Protein AF-A0A534MND1-F1 (afdb_monomer_lite)

Sequence (143 aa):
PFNDVEALAKAVDGDTAAVILEAVQGEGGVHVASPEYLPAAREACDRAGALLIIDEVQTGMGRTGRLFAVERWNVEPDLLTLAKSLAGGVPIGATLATEEVERAFKGSHTSTFGGNPLACAAGTAAIEYTIREKLPERAERLG

Radius of gyration: 16.14 Å; chains: 1; bounding box: 42×24×45 Å

Foldseek 3Di:
DQLPLVVLLVVQALVAAADEEECFDDVVPRRHHDLVRLVSNQVSCVVNVHFYEYECQPVACLQQLDNGSCVSSVDDGQKYKYFDLQLPPDGAIDIDGDPVVCVVCPPVDDDPPHPPPVSVVSNVVSSCCSVVVSSSNVNVVPD

Secondary structure (DSSP, 8-state):
-TT-HHHHHHH--TT--EEEEESEETTTTSEEPPTTHHHHHHHHHHHHTPEEEEE-TTTTTTTTSSSSGGGGGT---SEEEE-GGGGTTS---EEEE-HHHHHHHTTS---SSTT-HHHHHHHHHHHHHHHHTTHHHHHHHH-

Structure (mmCIF, N/CA/C/O backbone):
data_AF-A0A534MND1-F1
#
_entry.id   AF-A0A534MND1-F1
#
loop_
_atom_site.group_PDB
_atom_site.id
_atom_site.type_symbol
_atom_site.label_atom_id
_atom_site.label_alt_id
_atom_site.label_comp_id
_atom_site.label_asym_id
_atom_site.label_entity_id
_atom_site.label_seq_id
_atom_site.pdbx_PDB_ins_code
_atom_site.Cartn_x
_atom_site.Cartn_y
_atom_site.Cartn_z
_atom_site.occupancy
_atom_site.B_iso_or_equiv
_atom_site.auth_seq_id
_atom_site.auth_comp_id
_atom_site.auth_asym_id
_atom_site.auth_atom_id
_atom_site.pdbx_PDB_model_num
ATOM 1 N N . PRO A 1 1 ? 2.753 8.430 16.774 1.00 94.12 1 PRO A N 1
ATOM 2 C CA . PRO A 1 1 ? 3.974 8.696 15.973 1.00 94.12 1 PRO A CA 1
ATOM 3 C C . PRO A 1 1 ? 4.332 7.459 15.144 1.00 94.12 1 PRO A C 1
ATOM 5 O O . PRO A 1 1 ? 3.845 6.380 15.477 1.00 94.12 1 PRO A O 1
ATOM 8 N N . PHE A 1 2 ? 5.137 7.592 14.087 1.00 97.50 2 PHE A N 1
ATOM 9 C CA . PHE A 1 2 ? 5.627 6.417 13.357 1.00 97.50 2 PHE A CA 1
ATOM 10 C C . PHE A 1 2 ? 6.540 5.579 14.266 1.00 97.50 2 PHE A C 1
ATOM 12 O O . PHE A 1 2 ? 7.289 6.153 15.057 1.00 97.50 2 PHE A O 1
ATOM 19 N N . ASN A 1 3 ? 6.455 4.247 14.186 1.00 97.94 3 ASN A N 1
ATOM 20 C CA . ASN A 1 3 ? 7.150 3.299 15.074 1.00 97.94 3 ASN A CA 1
ATOM 21 C C . ASN A 1 3 ? 6.835 3.418 16.576 1.00 97.94 3 ASN A C 1
ATOM 23 O O . ASN A 1 3 ? 7.566 2.888 17.408 1.00 97.94 3 ASN A O 1
ATOM 27 N N . ASP A 1 4 ? 5.731 4.070 16.940 1.00 98.44 4 ASP A N 1
ATOM 28 C CA . ASP A 1 4 ? 5.247 4.125 18.320 1.00 98.44 4 ASP A CA 1
ATOM 29 C C . ASP A 1 4 ? 4.015 3.225 18.473 1.00 98.44 4 ASP A C 1
ATOM 31 O O . ASP A 1 4 ? 2.883 3.628 18.182 1.00 98.44 4 ASP A O 1
ATOM 35 N N . VAL A 1 5 ? 4.259 1.978 18.886 1.00 98.38 5 VAL A N 1
ATOM 36 C CA . VAL A 1 5 ? 3.227 0.94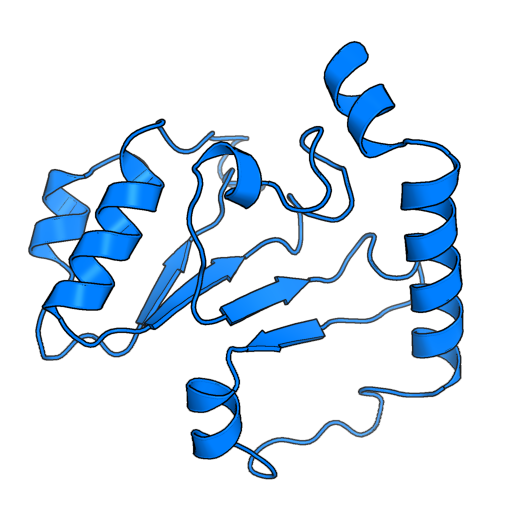3 19.066 1.00 98.38 5 VAL A CA 1
ATOM 37 C C . VAL A 1 5 ? 2.217 1.333 20.144 1.00 98.38 5 VAL A C 1
ATOM 39 O O . VAL A 1 5 ? 1.019 1.114 19.970 1.00 98.38 5 VAL A O 1
ATOM 42 N N . GLU A 1 6 ? 2.664 1.946 21.241 1.00 98.06 6 GLU A N 1
ATOM 43 C CA . GLU A 1 6 ? 1.758 2.347 22.317 1.00 98.06 6 GLU A CA 1
ATOM 44 C C . GLU A 1 6 ? 0.827 3.474 21.880 1.00 98.06 6 GLU A C 1
ATOM 46 O O . GLU A 1 6 ? -0.370 3.436 22.172 1.00 98.06 6 GLU A O 1
ATOM 51 N N . ALA A 1 7 ? 1.363 4.487 21.194 1.00 98.25 7 ALA A N 1
ATOM 52 C CA . ALA A 1 7 ? 0.548 5.578 20.681 1.00 98.25 7 ALA A CA 1
ATOM 53 C C . ALA A 1 7 ? -0.445 5.084 19.626 1.00 98.25 7 ALA A C 1
ATOM 55 O O . ALA A 1 7 ? -1.589 5.533 19.626 1.00 98.25 7 ALA A O 1
ATOM 56 N N . LEU A 1 8 ? -0.034 4.146 18.766 1.00 98.25 8 LEU A N 1
ATOM 57 C CA . LEU A 1 8 ? -0.922 3.514 17.793 1.00 98.25 8 LEU A CA 1
ATOM 58 C C . LEU A 1 8 ? -2.063 2.762 18.487 1.00 98.25 8 LEU A C 1
ATOM 60 O O . LEU A 1 8 ? -3.228 3.018 18.201 1.00 98.25 8 LEU A O 1
ATOM 64 N N . ALA A 1 9 ? -1.744 1.895 19.450 1.00 96.31 9 ALA A N 1
ATOM 65 C CA . ALA A 1 9 ? -2.744 1.103 20.163 1.00 96.31 9 ALA A CA 1
ATOM 66 C C . ALA A 1 9 ? -3.745 1.961 20.954 1.00 96.31 9 ALA A C 1
ATOM 68 O O . ALA A 1 9 ? -4.899 1.564 21.094 1.00 96.31 9 ALA A O 1
ATOM 69 N N . LYS A 1 10 ? -3.314 3.125 21.460 1.00 97.56 10 LYS A N 1
ATOM 70 C CA . LYS A 1 10 ? -4.176 4.097 22.158 1.00 97.56 10 LYS A CA 1
ATOM 71 C C . LYS A 1 10 ? -5.064 4.905 21.209 1.00 97.56 10 LYS A C 1
ATOM 73 O O . LYS A 1 10 ? -6.107 5.374 21.645 1.00 97.56 10 LYS A O 1
ATOM 78 N N . ALA A 1 11 ? -4.630 5.117 19.967 1.00 98.00 11 ALA A N 1
ATOM 79 C CA . ALA A 1 11 ? -5.338 5.947 18.995 1.00 98.00 11 ALA A CA 1
ATOM 80 C C . ALA A 1 11 ? -6.417 5.190 18.209 1.00 98.00 11 ALA A C 1
ATOM 82 O O . ALA A 1 11 ? -7.295 5.830 17.645 1.00 98.00 11 ALA A O 1
ATOM 83 N N . VAL A 1 12 ? -6.326 3.859 18.139 1.00 98.56 12 VAL A N 1
ATOM 84 C CA . VAL A 1 12 ? -7.249 3.013 17.373 1.00 98.56 12 VAL A CA 1
ATOM 85 C C . VAL A 1 12 ? -8.302 2.425 18.307 1.00 98.56 12 VAL A C 1
ATOM 87 O O . VAL A 1 12 ? -8.002 1.578 19.155 1.00 98.56 12 VAL A O 1
ATOM 90 N N . ASP A 1 13 ? -9.536 2.881 18.135 1.00 98.19 13 ASP A N 1
ATOM 91 C CA . ASP A 1 13 ? -10.698 2.544 18.954 1.00 98.19 13 ASP A CA 1
ATOM 92 C C . ASP A 1 13 ? -11.952 2.287 18.098 1.00 98.19 13 ASP A C 1
ATOM 94 O O . ASP A 1 13 ? -11.893 2.280 16.872 1.00 98.19 13 ASP A O 1
ATOM 98 N N . GLY A 1 14 ? -13.100 2.063 18.744 1.00 97.69 14 GLY A N 1
ATOM 99 C CA . GLY A 1 14 ? -14.353 1.729 18.057 1.00 97.69 14 GLY A CA 1
ATOM 100 C C . GLY A 1 14 ? -14.940 2.839 17.175 1.00 97.69 14 GLY A C 1
ATOM 101 O O . GLY A 1 14 ? -15.850 2.553 16.401 1.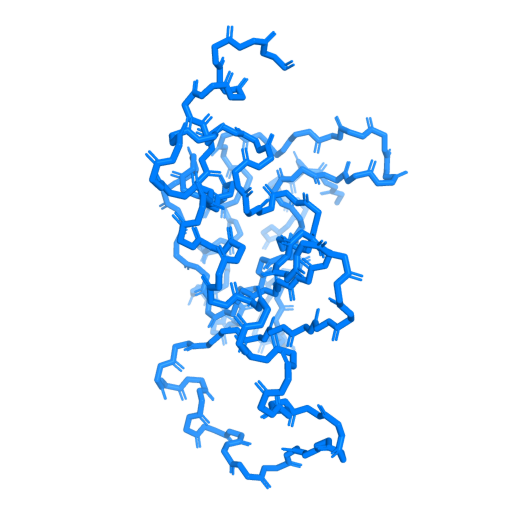00 97.69 14 GLY A O 1
ATOM 102 N N . ASP A 1 15 ? -14.432 4.072 17.263 1.00 98.12 15 ASP A N 1
ATOM 103 C CA . ASP A 1 15 ? -14.823 5.179 16.379 1.00 98.12 15 ASP A CA 1
ATOM 104 C C . ASP A 1 15 ? -13.863 5.317 15.176 1.00 98.12 15 ASP A C 1
ATOM 106 O O . ASP A 1 15 ? -14.077 6.133 14.272 1.00 98.12 15 ASP A O 1
ATOM 110 N N . THR A 1 16 ? -12.800 4.507 15.130 1.00 98.62 16 THR A N 1
ATOM 111 C CA . THR A 1 16 ? -11.791 4.530 14.070 1.00 98.62 16 THR A CA 1
ATOM 112 C C . THR A 1 16 ? -12.261 3.736 12.851 1.00 98.62 16 THR A C 1
ATOM 114 O O . THR A 1 16 ? -12.407 2.521 12.902 1.00 98.62 16 THR A O 1
ATOM 117 N N . ALA A 1 17 ? -12.433 4.405 11.707 1.00 98.00 17 ALA A N 1
ATOM 118 C CA . ALA A 1 17 ? -12.817 3.730 10.463 1.00 98.00 17 ALA A CA 1
ATOM 119 C C . ALA A 1 17 ? -11.653 2.966 9.808 1.00 98.00 17 ALA A C 1
ATOM 121 O O . ALA A 1 17 ? -11.835 1.867 9.285 1.00 98.00 17 ALA A O 1
ATOM 122 N N . ALA A 1 18 ? -10.458 3.562 9.794 1.00 98.44 18 ALA A N 1
ATOM 123 C CA . ALA A 1 18 ? -9.283 2.972 9.166 1.00 98.44 18 ALA A CA 1
ATOM 124 C C . ALA A 1 18 ? -7.973 3.563 9.699 1.00 98.44 18 ALA A C 1
ATOM 126 O O . ALA A 1 18 ? -7.922 4.714 10.136 1.00 98.44 18 ALA A O 1
ATOM 127 N N . VAL A 1 19 ? -6.901 2.787 9.568 1.00 98.75 19 VAL A N 1
ATOM 128 C CA . VAL A 1 19 ? -5.509 3.183 9.787 1.00 98.75 19 VAL A CA 1
ATOM 129 C C . VAL A 1 19 ? -4.775 3.090 8.455 1.00 98.75 19 VAL A C 1
ATOM 131 O O . VAL A 1 19 ? -4.780 2.038 7.822 1.00 98.75 19 VAL A O 1
ATOM 134 N N . ILE A 1 20 ? -4.126 4.176 8.031 1.00 98.75 20 ILE A N 1
ATOM 135 C CA . ILE A 1 20 ? -3.312 4.219 6.810 1.00 98.75 20 ILE A CA 1
ATOM 136 C C . ILE A 1 20 ? -1.836 4.409 7.153 1.00 98.75 20 ILE A C 1
ATOM 138 O O . ILE A 1 20 ? -1.486 5.340 7.879 1.00 98.75 20 ILE A O 1
ATOM 142 N N . LEU A 1 21 ? -0.976 3.524 6.647 1.00 98.56 21 LEU A N 1
ATOM 143 C CA . LEU A 1 21 ? 0.463 3.520 6.931 1.00 98.56 21 LEU A CA 1
ATOM 144 C C . LEU A 1 21 ? 1.284 3.221 5.674 1.00 98.56 21 LEU A C 1
ATOM 146 O O . LEU A 1 21 ? 0.863 2.462 4.810 1.00 98.56 21 LEU A O 1
ATOM 150 N N . GLU A 1 22 ? 2.498 3.760 5.613 1.00 98.50 22 GLU A N 1
ATOM 151 C CA . GLU A 1 22 ? 3.544 3.303 4.693 1.00 98.50 22 GLU A CA 1
ATOM 152 C C . GLU A 1 22 ? 4.419 2.261 5.411 1.00 98.50 22 GLU A C 1
ATOM 154 O O . GLU A 1 22 ? 4.751 2.435 6.586 1.00 98.50 22 GLU A O 1
ATOM 159 N N . ALA A 1 23 ? 4.859 1.208 4.714 1.00 96.88 23 ALA A N 1
ATOM 160 C CA . ALA A 1 23 ? 5.817 0.247 5.284 1.00 96.88 23 ALA A CA 1
ATOM 161 C C . ALA A 1 23 ? 7.210 0.872 5.514 1.00 96.88 23 ALA A C 1
ATOM 163 O O . ALA A 1 23 ? 7.944 0.510 6.437 1.00 96.88 23 ALA A O 1
ATOM 164 N N . VAL A 1 24 ? 7.562 1.844 4.672 1.00 98.19 24 VAL A N 1
ATOM 165 C CA . VAL A 1 24 ? 8.717 2.728 4.828 1.00 98.19 24 VAL A CA 1
ATOM 166 C C . VAL A 1 24 ? 8.247 4.129 4.470 1.00 98.19 24 VAL A C 1
ATOM 168 O O . VAL A 1 24 ? 7.828 4.340 3.335 1.00 98.19 24 VAL A O 1
ATOM 171 N N . GLN A 1 25 ? 8.324 5.084 5.400 1.00 98.06 25 GLN A N 1
ATOM 172 C CA . GLN A 1 25 ? 7.969 6.470 5.093 1.00 98.06 25 GLN A CA 1
ATOM 173 C C . GLN A 1 25 ? 8.996 7.052 4.131 1.00 98.06 25 GLN A C 1
ATOM 175 O O . GLN A 1 25 ? 10.153 7.260 4.508 1.00 98.06 25 GLN A O 1
ATOM 180 N N . GLY A 1 26 ? 8.572 7.318 2.899 1.00 95.50 26 GLY A N 1
ATOM 181 C CA . GLY A 1 26 ? 9.452 7.789 1.837 1.00 95.50 26 GLY A CA 1
ATOM 182 C C . GLY A 1 26 ? 9.937 9.214 2.064 1.00 95.50 26 GLY A C 1
ATOM 183 O O . GLY A 1 26 ? 11.070 9.461 2.481 1.00 95.50 26 GLY A O 1
ATOM 184 N N . GLU A 1 27 ? 9.029 10.159 1.823 1.00 94.31 27 GLU A N 1
ATOM 185 C CA . GLU A 1 27 ? 9.284 11.604 1.918 1.00 94.31 27 GLU A CA 1
ATOM 186 C C . GLU A 1 27 ? 9.583 12.059 3.356 1.00 94.31 27 GLU A C 1
ATOM 188 O O . GLU A 1 27 ? 10.187 13.108 3.568 1.00 94.31 27 GLU A O 1
ATOM 193 N N . GLY A 1 28 ? 9.197 11.252 4.350 1.00 87.50 28 GLY A N 1
ATOM 194 C CA . GLY A 1 28 ? 9.486 11.494 5.762 1.00 87.50 28 GLY A CA 1
ATOM 195 C C . GLY A 1 28 ? 10.958 11.322 6.146 1.00 87.50 28 GLY A C 1
ATOM 196 O O . GLY A 1 28 ? 11.318 11.701 7.253 1.00 87.50 28 GLY A O 1
ATOM 197 N N . GLY A 1 29 ? 11.804 10.790 5.255 1.00 95.50 29 GLY A N 1
ATOM 198 C CA . GLY A 1 29 ? 13.229 10.566 5.521 1.00 95.50 29 GLY A CA 1
ATOM 199 C C . GLY A 1 29 ? 13.661 9.101 5.478 1.00 95.50 29 GLY A C 1
ATOM 200 O O . GLY A 1 29 ? 14.633 8.742 6.139 1.00 95.50 29 GLY A O 1
ATOM 201 N N . VAL A 1 30 ? 12.962 8.259 4.706 1.00 96.75 30 VAL A N 1
ATOM 202 C CA . VAL A 1 30 ? 13.242 6.817 4.563 1.00 96.75 30 VAL A CA 1
ATOM 203 C C . VAL A 1 30 ? 13.239 6.110 5.925 1.00 96.75 30 VAL A C 1
ATOM 205 O O . VAL A 1 30 ? 14.211 5.483 6.349 1.00 96.75 30 VAL A O 1
ATOM 208 N N . HIS A 1 31 ? 12.126 6.235 6.647 1.00 97.94 31 HIS A N 1
ATOM 209 C CA . HIS A 1 31 ? 11.953 5.604 7.956 1.00 97.94 31 HIS A CA 1
ATOM 210 C C . HIS A 1 31 ? 11.275 4.246 7.811 1.00 97.94 31 HIS A C 1
ATOM 212 O O . HIS A 1 31 ? 10.109 4.163 7.435 1.00 97.94 31 HIS A O 1
ATOM 218 N N . VAL A 1 32 ? 12.012 3.176 8.103 1.00 98.12 32 VAL A N 1
ATOM 219 C CA . VAL A 1 32 ? 11.515 1.796 8.014 1.00 98.12 32 VAL A CA 1
ATOM 220 C C . VAL A 1 32 ? 10.639 1.483 9.225 1.00 98.12 32 VAL A C 1
ATOM 222 O O . VAL A 1 32 ? 11.025 1.798 10.356 1.00 98.12 32 VAL A O 1
ATOM 225 N N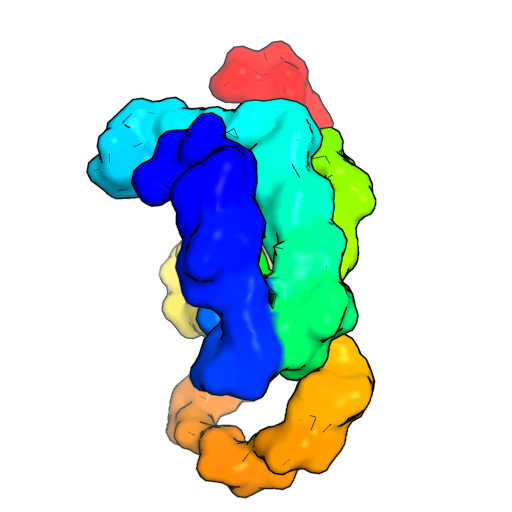 . ALA A 1 33 ? 9.473 0.869 9.002 1.00 98.31 33 ALA A N 1
ATOM 226 C CA . ALA A 1 33 ? 8.632 0.403 10.098 1.00 98.31 33 ALA A CA 1
ATOM 227 C C . ALA A 1 33 ? 9.403 -0.606 10.968 1.00 98.31 33 ALA A C 1
ATOM 229 O O . ALA A 1 33 ? 10.112 -1.471 10.451 1.00 98.31 33 ALA A O 1
ATOM 230 N N . SER A 1 34 ? 9.292 -0.525 12.291 1.00 98.38 34 SER A N 1
ATOM 231 C CA . SER A 1 34 ? 9.897 -1.546 13.146 1.00 98.38 34 SER A CA 1
ATOM 232 C C . SER A 1 34 ? 9.187 -2.894 12.941 1.00 98.38 34 SER A C 1
ATOM 234 O O . SER A 1 34 ? 8.032 -2.913 12.493 1.00 98.38 34 SER A O 1
ATOM 236 N N . PRO A 1 35 ? 9.850 -4.037 13.202 1.00 98.12 35 PRO A N 1
ATOM 237 C CA . PRO A 1 35 ? 9.259 -5.364 12.998 1.00 98.12 35 PRO A CA 1
ATOM 238 C C . PRO A 1 35 ? 7.900 -5.553 13.684 1.00 98.12 35 PRO A C 1
ATOM 240 O O . PRO A 1 35 ? 7.044 -6.266 13.173 1.00 98.12 35 PRO A O 1
ATOM 243 N N . GLU A 1 36 ? 7.690 -4.886 14.814 1.00 98.12 36 GLU A N 1
ATOM 244 C CA . GLU A 1 36 ? 6.470 -4.928 15.613 1.00 98.12 36 GLU A CA 1
ATOM 245 C C . GLU A 1 36 ? 5.397 -3.907 15.196 1.00 98.12 36 GLU A C 1
ATOM 247 O O . GLU A 1 36 ? 4.236 -4.073 15.564 1.00 98.12 36 GLU A O 1
ATOM 252 N N . TYR A 1 37 ? 5.734 -2.874 14.416 1.00 98.62 37 TYR A N 1
ATOM 253 C CA . TYR A 1 37 ? 4.824 -1.748 14.182 1.00 98.62 37 TYR A CA 1
ATOM 254 C C . TYR A 1 37 ? 3.624 -2.100 13.294 1.00 98.62 37 TYR A C 1
ATOM 256 O O . TYR A 1 37 ? 2.482 -1.881 13.696 1.00 98.62 37 TYR A O 1
ATOM 264 N N . LEU A 1 38 ? 3.851 -2.676 12.106 1.00 98.62 38 LEU A N 1
ATOM 265 C CA . LEU A 1 38 ? 2.744 -3.078 11.224 1.00 98.62 38 LEU A CA 1
ATOM 266 C C . LEU A 1 38 ? 1.915 -4.242 11.800 1.00 98.62 38 LEU A C 1
ATOM 268 O O . LEU A 1 38 ? 0.689 -4.176 11.702 1.00 98.62 38 LEU A O 1
ATOM 272 N N . PRO A 1 39 ? 2.511 -5.266 12.449 1.00 98.62 39 PRO A N 1
ATOM 273 C CA . PRO A 1 39 ? 1.731 -6.274 13.166 1.00 98.62 39 PRO A CA 1
ATOM 274 C C . PRO A 1 39 ? 0.853 -5.676 14.271 1.00 98.62 39 PRO A C 1
ATOM 276 O O . PRO A 1 39 ? -0.318 -6.032 14.377 1.00 98.62 39 PRO A O 1
ATOM 279 N N . ALA A 1 40 ? 1.371 -4.714 15.042 1.00 98.62 40 ALA A N 1
ATOM 280 C CA . ALA A 1 40 ? 0.571 -4.016 16.045 1.00 98.62 40 ALA A CA 1
ATOM 281 C C . ALA A 1 40 ? -0.562 -3.187 15.419 1.00 98.62 40 ALA A C 1
ATOM 283 O O . ALA A 1 40 ? -1.650 -3.112 15.989 1.00 98.62 40 ALA A O 1
ATOM 284 N N . ALA A 1 41 ? -0.338 -2.590 14.243 1.00 98.62 41 ALA A N 1
ATOM 285 C CA . ALA A 1 41 ? -1.386 -1.901 13.492 1.00 98.62 41 ALA A CA 1
ATOM 286 C C . ALA A 1 41 ? -2.511 -2.854 13.088 1.00 98.62 41 ALA A C 1
ATOM 288 O O . ALA A 1 41 ? -3.681 -2.528 13.284 1.00 98.62 41 ALA A O 1
ATOM 289 N N . ARG A 1 42 ? -2.153 -4.036 12.576 1.00 98.69 42 ARG A N 1
ATOM 290 C CA . ARG A 1 42 ? -3.109 -5.084 12.209 1.00 98.69 42 ARG A CA 1
ATOM 291 C C . ARG A 1 42 ? -3.943 -5.516 13.410 1.00 98.69 42 ARG A C 1
ATOM 293 O O . ARG A 1 42 ? -5.164 -5.439 13.344 1.00 98.69 42 ARG A O 1
ATOM 300 N N . GLU A 1 43 ? -3.298 -5.858 14.525 1.00 98.56 43 GLU A N 1
ATOM 301 C CA . GLU A 1 43 ? -3.993 -6.267 15.754 1.00 98.56 43 GLU A CA 1
ATOM 302 C C . GLU A 1 43 ? -4.913 -5.158 16.294 1.00 98.56 43 GLU A C 1
ATOM 304 O O . GLU A 1 43 ? -6.034 -5.420 16.735 1.00 98.56 43 GLU A O 1
ATOM 309 N N . ALA A 1 44 ? -4.454 -3.904 16.260 1.00 98.56 44 ALA A N 1
ATOM 310 C CA . ALA A 1 44 ? -5.258 -2.771 16.698 1.00 98.56 44 ALA A CA 1
ATOM 311 C C . ALA A 1 44 ? -6.498 -2.573 15.815 1.00 98.56 44 ALA A C 1
ATOM 313 O O . ALA A 1 44 ? -7.586 -2.358 16.350 1.00 98.56 44 ALA A O 1
ATOM 314 N N . CYS A 1 45 ? -6.345 -2.694 14.493 1.00 98.69 45 CYS A N 1
ATOM 315 C CA . CYS A 1 45 ? -7.452 -2.617 13.542 1.00 98.69 45 CYS A CA 1
ATOM 316 C C . CYS A 1 45 ? -8.465 -3.744 13.771 1.00 98.69 45 CYS A C 1
ATOM 318 O O . CYS A 1 45 ? -9.657 -3.471 13.902 1.00 98.69 45 CYS A O 1
ATOM 320 N N . ASP A 1 46 ? -7.992 -4.982 13.938 1.00 98.50 46 ASP A N 1
ATOM 321 C CA . ASP A 1 46 ? -8.849 -6.152 14.169 1.00 98.50 46 ASP A CA 1
ATOM 322 C C . ASP A 1 46 ? -9.670 -6.010 15.454 1.00 98.50 46 ASP A C 1
ATOM 324 O O . ASP A 1 46 ? -1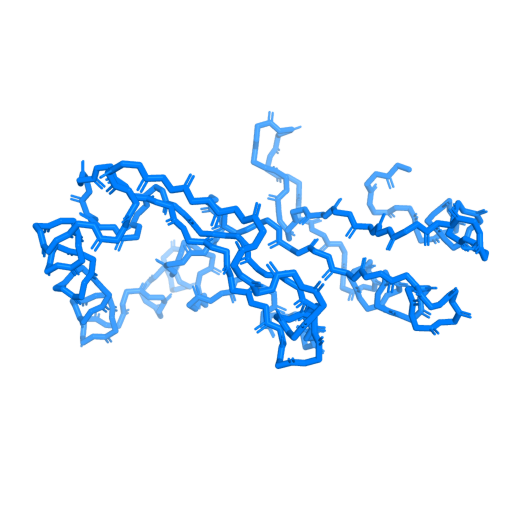0.867 -6.294 15.476 1.00 98.50 46 ASP A O 1
ATOM 328 N N . ARG A 1 47 ? -9.045 -5.515 16.530 1.00 98.25 47 ARG A N 1
ATOM 329 C CA . ARG A 1 47 ? -9.724 -5.271 17.810 1.00 98.25 47 ARG A CA 1
ATOM 330 C C . ARG A 1 47 ? -10.795 -4.183 17.708 1.00 98.25 47 ARG A C 1
ATOM 332 O O . ARG A 1 47 ? -11.812 -4.277 18.391 1.00 98.25 47 ARG A O 1
ATOM 339 N N . ALA A 1 48 ? -10.543 -3.142 16.920 1.00 98.31 48 ALA A N 1
ATOM 340 C CA . ALA A 1 48 ? -11.440 -2.000 16.768 1.00 98.31 48 ALA A CA 1
ATOM 341 C C . ALA A 1 48 ? -12.535 -2.210 15.709 1.00 98.31 48 ALA A C 1
ATOM 343 O O . ALA A 1 48 ? -13.515 -1.471 15.702 1.00 98.31 48 ALA A O 1
ATOM 344 N N . GLY A 1 49 ? -12.379 -3.196 14.818 1.00 97.75 49 GLY A N 1
ATOM 345 C CA . GLY A 1 49 ? -13.186 -3.292 13.599 1.00 97.75 49 GLY A CA 1
ATOM 346 C C . GLY A 1 49 ? -12.831 -2.216 12.563 1.00 97.75 49 GLY A C 1
ATOM 347 O O . GLY A 1 49 ? -13.658 -1.892 11.712 1.00 97.75 49 GLY A O 1
ATOM 348 N N . ALA A 1 50 ? -11.624 -1.651 12.649 1.00 98.50 50 ALA A N 1
ATOM 349 C CA . ALA A 1 50 ? -11.103 -0.674 11.699 1.00 98.50 50 ALA A CA 1
ATOM 350 C C . ALA A 1 50 ? -10.404 -1.378 10.526 1.00 98.50 50 ALA A C 1
ATOM 352 O O . ALA A 1 50 ? -9.909 -2.496 10.663 1.00 98.50 50 ALA A O 1
ATOM 353 N N . LEU A 1 51 ? -10.310 -0.704 9.380 1.00 98.62 51 LEU A N 1
ATOM 354 C CA . LEU A 1 51 ? -9.569 -1.211 8.221 1.00 98.62 51 LEU A CA 1
ATOM 355 C C . LEU A 1 51 ? -8.086 -0.832 8.293 1.00 98.62 51 LEU A C 1
ATOM 357 O O . LEU A 1 51 ? -7.751 0.315 8.587 1.00 98.62 51 LEU A O 1
ATOM 361 N N . LEU A 1 52 ? -7.192 -1.748 7.932 1.00 98.81 52 LEU A N 1
ATOM 362 C CA . LEU A 1 52 ? -5.779 -1.448 7.714 1.00 98.81 52 LEU A CA 1
ATOM 363 C C . LEU A 1 52 ? -5.510 -1.187 6.231 1.00 98.81 52 LEU A C 1
ATOM 365 O O . LEU A 1 52 ? -5.734 -2.046 5.379 1.00 98.81 52 LEU A O 1
ATOM 369 N N . ILE A 1 53 ? -4.961 -0.015 5.931 1.00 98.88 53 ILE A N 1
ATOM 370 C CA . ILE A 1 53 ? -4.551 0.399 4.591 1.00 98.88 53 ILE A CA 1
ATOM 371 C C . ILE A 1 53 ? -3.036 0.535 4.572 1.00 98.88 53 ILE A C 1
ATOM 373 O O . ILE A 1 53 ? -2.472 1.290 5.367 1.00 98.88 53 ILE A O 1
ATOM 377 N N . ILE A 1 54 ? -2.379 -0.149 3.639 1.00 98.81 54 ILE A N 1
ATOM 378 C CA . ILE A 1 54 ? -0.942 0.023 3.421 1.00 98.81 54 ILE A CA 1
ATOM 379 C C . ILE A 1 54 ? -0.709 0.752 2.100 1.00 98.81 54 ILE A C 1
ATOM 381 O O . ILE A 1 54 ? -1.113 0.289 1.029 1.00 98.81 54 ILE A O 1
ATOM 385 N N . ASP A 1 55 ? -0.062 1.913 2.193 1.00 98.75 55 ASP A N 1
ATOM 386 C CA . ASP A 1 55 ? 0.370 2.682 1.036 1.00 98.75 55 ASP A CA 1
ATOM 387 C C . ASP A 1 55 ? 1.701 2.146 0.515 1.00 98.75 55 ASP A C 1
ATOM 389 O O . ASP A 1 55 ? 2.756 2.303 1.133 1.00 98.75 55 ASP A O 1
ATOM 393 N N . GLU A 1 56 ? 1.631 1.503 -0.647 1.00 98.69 56 GLU A N 1
ATOM 394 C CA . GLU A 1 56 ? 2.772 0.931 -1.352 1.00 98.69 56 GLU A CA 1
ATOM 395 C C . GLU A 1 56 ? 3.013 1.608 -2.699 1.00 98.69 56 GLU A C 1
ATOM 397 O O . GLU A 1 56 ? 3.701 1.072 -3.576 1.00 98.69 56 GLU A O 1
ATOM 402 N N . VAL A 1 57 ? 2.523 2.842 -2.855 1.00 98.62 57 VAL A N 1
ATOM 403 C CA . VAL A 1 57 ? 2.781 3.660 -4.038 1.00 98.62 57 VAL A CA 1
ATOM 404 C C . VAL A 1 57 ? 4.283 3.823 -4.258 1.00 98.62 57 VAL A C 1
ATOM 406 O O . VAL A 1 57 ? 4.730 3.785 -5.403 1.00 98.62 57 VAL A O 1
ATOM 409 N N . GLN A 1 58 ? 5.074 4.016 -3.195 1.00 98.25 58 GLN A N 1
ATOM 410 C CA . GLN A 1 58 ? 6.536 4.127 -3.297 1.00 98.25 58 GLN A CA 1
ATOM 411 C C . GLN A 1 58 ? 7.275 2.813 -3.017 1.00 98.25 58 GLN A C 1
ATOM 413 O O . GLN A 1 58 ? 8.254 2.519 -3.705 1.00 98.25 58 GLN A O 1
ATOM 418 N N . THR A 1 59 ? 6.841 2.056 -2.010 1.00 98.25 59 THR A N 1
ATOM 419 C CA . THR A 1 59 ? 7.579 0.895 -1.487 1.00 98.25 59 THR A CA 1
ATOM 420 C C . THR A 1 59 ? 7.310 -0.403 -2.246 1.00 98.25 59 THR A C 1
ATOM 422 O O . THR A 1 59 ? 8.117 -1.334 -2.152 1.00 98.25 59 THR A O 1
ATOM 425 N N . GLY A 1 60 ? 6.224 -0.452 -3.020 1.00 97.75 60 GLY A N 1
ATOM 426 C CA . GLY A 1 60 ? 5.830 -1.623 -3.787 1.00 97.75 60 GLY A CA 1
ATOM 427 C C . GLY A 1 60 ? 6.618 -1.793 -5.085 1.00 97.75 60 GLY A C 1
ATOM 428 O O . GLY A 1 60 ? 7.606 -1.107 -5.372 1.00 97.75 60 GLY A O 1
ATOM 429 N N . MET A 1 61 ? 6.151 -2.734 -5.904 1.00 98.00 61 MET A N 1
ATOM 430 C CA . MET A 1 61 ? 6.720 -3.079 -7.211 1.00 98.00 61 MET A CA 1
ATOM 431 C C . MET A 1 61 ? 8.215 -3.425 -7.142 1.00 98.00 61 MET A C 1
ATOM 433 O O . MET A 1 61 ? 9.003 -3.020 -7.998 1.00 98.00 61 MET A O 1
ATOM 437 N N . GLY A 1 62 ? 8.626 -4.161 -6.106 1.00 97.62 62 GLY A N 1
ATOM 438 C CA . GLY A 1 62 ? 10.003 -4.644 -5.981 1.00 97.62 62 GLY A CA 1
ATOM 439 C C . GLY A 1 62 ? 10.986 -3.670 -5.337 1.00 97.62 62 GLY A C 1
ATOM 440 O O . GLY A 1 62 ? 12.126 -4.065 -5.089 1.00 97.62 62 GLY A O 1
ATOM 441 N N . ARG A 1 63 ? 10.587 -2.419 -5.054 1.00 97.94 63 ARG A N 1
ATOM 442 C CA . ARG A 1 63 ? 11.496 -1.362 -4.569 1.00 97.94 63 ARG A CA 1
ATOM 443 C C . ARG A 1 63 ? 12.275 -1.780 -3.328 1.00 97.94 63 ARG A C 1
ATOM 445 O O . ARG A 1 63 ? 13.462 -1.495 -3.236 1.00 97.94 63 ARG A O 1
ATOM 452 N N . THR A 1 64 ? 11.608 -2.433 -2.387 1.00 97.50 64 THR A N 1
ATOM 453 C CA . THR A 1 64 ? 12.182 -2.790 -1.087 1.00 97.50 64 THR A CA 1
ATOM 454 C C . THR A 1 64 ? 12.726 -4.212 -1.049 1.00 97.50 64 THR A C 1
ATOM 456 O O . THR A 1 64 ? 12.930 -4.724 0.039 1.00 97.50 64 THR A O 1
ATOM 459 N N . GLY A 1 65 ? 12.914 -4.896 -2.182 1.00 97.62 65 GLY A N 1
ATOM 460 C CA . GLY A 1 65 ? 13.401 -6.284 -2.220 1.00 97.62 65 GLY A CA 1
ATOM 461 C C . GLY A 1 65 ? 12.316 -7.371 -2.114 1.00 97.62 65 GLY A C 1
ATOM 462 O O . GLY A 1 65 ? 12.606 -8.571 -2.107 1.00 97.62 65 GLY A O 1
ATOM 463 N N . ARG A 1 66 ? 11.051 -6.953 -2.037 1.00 97.56 66 ARG A N 1
ATOM 464 C CA . ARG A 1 66 ? 9.838 -7.779 -2.141 1.00 97.56 66 ARG A CA 1
ATOM 465 C C . ARG A 1 66 ? 8.872 -7.121 -3.115 1.00 97.56 66 ARG A C 1
ATOM 467 O O . ARG A 1 66 ? 8.996 -5.920 -3.361 1.00 97.56 66 ARG A O 1
ATOM 474 N N . LEU A 1 67 ? 7.958 -7.895 -3.706 1.00 97.62 67 LEU A N 1
ATOM 475 C CA . LEU A 1 67 ? 7.005 -7.326 -4.663 1.00 97.62 67 LEU A CA 1
ATOM 476 C C . LEU A 1 67 ? 6.131 -6.274 -3.971 1.00 97.62 67 LEU A C 1
ATOM 478 O O . LEU A 1 67 ? 5.998 -5.166 -4.493 1.00 97.62 67 LEU A O 1
ATOM 482 N N . PHE A 1 68 ? 5.655 -6.599 -2.771 1.00 98.38 68 PHE A N 1
ATOM 483 C CA . PHE A 1 68 ? 5.069 -5.666 -1.816 1.00 98.38 68 PHE A CA 1
ATOM 484 C C . PHE A 1 68 ? 5.944 -5.625 -0.557 1.00 98.38 68 PHE A C 1
ATOM 486 O O . PHE A 1 68 ? 6.341 -6.668 -0.035 1.00 98.38 68 PHE A O 1
ATOM 493 N N . ALA A 1 69 ? 6.294 -4.435 -0.073 1.00 98.12 69 ALA A N 1
ATOM 494 C CA . ALA A 1 69 ? 7.116 -4.276 1.121 1.00 98.12 69 ALA A CA 1
ATOM 495 C C . ALA A 1 69 ? 6.470 -4.906 2.361 1.00 98.12 69 ALA A C 1
ATOM 497 O O . ALA A 1 69 ? 7.183 -5.502 3.171 1.00 98.12 69 ALA A O 1
ATOM 498 N N . VAL A 1 70 ? 5.140 -4.825 2.487 1.00 98.31 70 VAL A N 1
ATOM 499 C CA . VAL A 1 70 ? 4.369 -5.336 3.632 1.00 98.31 70 VAL A CA 1
ATOM 500 C C . VAL A 1 70 ? 4.596 -6.831 3.890 1.00 98.31 70 VAL A C 1
ATOM 502 O O . VAL A 1 70 ? 4.548 -7.269 5.039 1.00 98.31 70 VAL A O 1
ATOM 505 N N . GLU A 1 71 ? 4.970 -7.601 2.860 1.00 97.31 71 GLU A N 1
ATOM 506 C CA . GLU A 1 71 ? 5.330 -9.022 2.976 1.00 97.31 71 GLU A CA 1
ATOM 507 C C . GLU A 1 71 ? 6.429 -9.267 4.022 1.00 97.31 71 GLU A C 1
ATOM 509 O O . GLU A 1 71 ? 6.459 -10.319 4.659 1.00 97.31 71 GLU A O 1
ATOM 514 N N . ARG A 1 72 ? 7.325 -8.295 4.250 1.00 96.81 72 ARG A N 1
ATOM 515 C CA . ARG A 1 72 ? 8.400 -8.409 5.253 1.00 96.81 72 ARG A CA 1
ATOM 516 C C . ARG A 1 72 ? 7.888 -8.460 6.689 1.00 96.81 72 ARG A C 1
ATOM 518 O O . ARG A 1 72 ? 8.593 -8.977 7.551 1.00 96.81 72 ARG A O 1
ATOM 525 N N . TRP A 1 73 ? 6.692 -7.935 6.936 1.00 98.19 73 TRP A N 1
ATOM 526 C CA . TRP A 1 73 ? 6.055 -7.926 8.251 1.00 98.19 73 TRP A CA 1
ATOM 527 C C . TRP A 1 73 ? 5.036 -9.054 8.421 1.00 98.19 73 TRP A C 1
ATOM 529 O O . TRP A 1 73 ? 4.494 -9.200 9.512 1.00 98.19 73 TRP A O 1
ATOM 539 N N . ASN A 1 74 ? 4.790 -9.863 7.380 1.00 97.25 74 ASN A N 1
ATOM 540 C CA . ASN A 1 74 ? 3.764 -10.909 7.386 1.00 97.25 74 ASN A CA 1
ATOM 541 C C . ASN A 1 74 ? 2.385 -10.359 7.809 1.00 97.25 74 ASN A C 1
ATOM 543 O O . ASN A 1 74 ? 1.692 -10.939 8.645 1.00 97.25 74 ASN A O 1
ATOM 547 N N . VAL A 1 75 ? 2.030 -9.195 7.258 1.00 98.00 75 VAL A N 1
ATOM 548 C CA . VAL A 1 75 ? 0.765 -8.497 7.508 1.00 98.00 75 VAL A CA 1
ATOM 549 C C . VAL A 1 75 ? -0.056 -8.482 6.226 1.00 98.00 75 VAL A C 1
ATOM 551 O O . VAL A 1 75 ? 0.441 -8.091 5.172 1.00 98.00 75 VAL A O 1
ATOM 554 N N . GLU A 1 76 ? -1.326 -8.863 6.337 1.00 97.69 76 GLU A N 1
ATOM 555 C CA . GLU A 1 76 ? -2.312 -8.737 5.266 1.00 97.69 76 GLU A CA 1
ATOM 556 C C . GLU A 1 76 ? -3.187 -7.496 5.528 1.00 97.69 76 GLU A C 1
ATOM 558 O O . GLU A 1 76 ? -3.903 -7.441 6.538 1.00 97.69 76 GLU A O 1
ATOM 563 N N . PRO A 1 77 ? -3.102 -6.454 4.680 1.00 98.38 77 PRO A N 1
ATOM 564 C CA . PRO A 1 77 ? -3.944 -5.278 4.824 1.00 98.38 77 PRO A CA 1
ATOM 565 C C . PRO A 1 77 ? -5.320 -5.482 4.184 1.00 98.38 77 PRO A C 1
ATOM 567 O O . PRO A 1 77 ? -5.485 -6.269 3.254 1.00 98.38 77 PRO A O 1
ATOM 570 N N . ASP A 1 78 ? -6.297 -4.708 4.648 1.00 98.62 78 ASP A N 1
ATOM 571 C CA . ASP A 1 78 ? -7.640 -4.674 4.066 1.00 98.62 78 ASP A CA 1
ATOM 572 C C . ASP A 1 78 ? -7.646 -3.966 2.709 1.00 98.62 78 ASP A C 1
ATOM 574 O O . ASP A 1 78 ? -8.377 -4.364 1.798 1.00 98.62 78 ASP A O 1
ATOM 578 N N . LEU A 1 79 ? -6.805 -2.932 2.569 1.00 98.56 79 LEU A N 1
ATOM 579 C CA . LEU A 1 79 ? -6.531 -2.263 1.301 1.00 98.56 79 LEU A CA 1
ATOM 580 C C . LEU A 1 79 ? -5.031 -2.038 1.074 1.00 98.56 79 LEU A C 1
ATOM 582 O O . LEU A 1 79 ? -4.273 -1.746 1.998 1.00 98.56 79 LEU A O 1
ATOM 586 N N . LEU A 1 80 ? -4.621 -2.083 -0.193 1.00 98.56 80 LEU A N 1
ATOM 587 C CA . LEU A 1 80 ? -3.258 -1.789 -0.642 1.00 98.56 80 LEU A CA 1
ATOM 588 C C . LEU A 1 80 ? -3.305 -0.769 -1.784 1.00 98.56 80 LEU A C 1
ATOM 590 O O . LEU A 1 80 ? -4.015 -0.988 -2.770 1.00 98.56 80 LEU A O 1
ATOM 594 N N . THR A 1 81 ? -2.552 0.328 -1.691 1.00 98.75 81 THR A N 1
ATOM 595 C CA . THR A 1 81 ? -2.469 1.316 -2.783 1.00 98.75 81 THR A CA 1
ATOM 596 C C . THR A 1 81 ? -1.174 1.163 -3.575 1.00 98.75 81 THR A C 1
ATOM 598 O O . THR A 1 81 ? -0.101 0.957 -3.016 1.00 98.75 81 THR A O 1
ATOM 601 N N . LEU A 1 82 ? -1.272 1.259 -4.902 1.00 98.75 82 LEU A N 1
ATOM 602 C CA . LEU A 1 82 ? -0.157 1.127 -5.841 1.00 98.75 82 LEU A CA 1
ATOM 603 C C . LEU A 1 82 ? -0.235 2.226 -6.904 1.00 98.75 82 LEU A C 1
ATOM 605 O O . LEU A 1 82 ? -1.315 2.556 -7.388 1.00 98.75 82 LEU A O 1
ATOM 609 N N . ALA A 1 83 ? 0.911 2.761 -7.319 1.00 98.50 83 ALA A N 1
ATOM 610 C CA . ALA A 1 83 ? 1.038 3.651 -8.476 1.00 98.50 83 ALA A CA 1
ATOM 611 C C . ALA A 1 83 ? 2.515 3.684 -8.921 1.00 98.50 83 ALA A C 1
ATOM 613 O O . ALA A 1 83 ? 3.176 2.646 -8.915 1.00 98.50 83 ALA A O 1
ATOM 614 N N . LYS A 1 84 ? 3.049 4.854 -9.304 1.00 97.56 84 LYS A N 1
ATOM 615 C CA . LYS A 1 84 ? 4.460 5.081 -9.685 1.00 97.56 84 LYS A CA 1
ATOM 616 C C . LYS A 1 84 ? 4.988 4.015 -10.661 1.00 97.56 84 LYS A C 1
ATOM 618 O O . LYS A 1 84 ? 4.690 4.075 -11.851 1.00 97.56 84 LYS A O 1
ATOM 623 N N . SER A 1 85 ? 5.761 3.046 -10.171 1.00 97.62 85 SER A N 1
ATOM 624 C CA . SER A 1 85 ? 6.385 1.991 -10.981 1.00 97.62 85 SER A CA 1
ATOM 625 C C . SER A 1 85 ? 5.383 1.024 -11.622 1.00 97.62 85 SER A C 1
ATOM 627 O O . SER A 1 85 ? 5.770 0.290 -12.528 1.00 97.62 85 SER A O 1
ATOM 629 N N . LEU A 1 86 ? 4.113 1.043 -11.195 1.00 98.44 86 LEU A N 1
ATOM 630 C CA . LEU A 1 86 ? 3.068 0.099 -11.600 1.00 98.44 86 LEU A CA 1
ATOM 631 C C . LEU A 1 86 ? 2.925 -0.070 -13.123 1.00 98.44 86 LEU A C 1
ATOM 633 O O . LEU A 1 86 ? 2.671 -1.180 -13.568 1.00 98.44 86 LEU A O 1
ATOM 637 N N . ALA A 1 87 ? 3.121 0.989 -13.919 1.00 97.81 87 ALA A N 1
ATOM 638 C CA . ALA A 1 87 ? 3.111 0.906 -15.388 1.00 97.81 87 ALA A CA 1
ATOM 639 C C . ALA A 1 87 ? 4.363 1.481 -16.057 1.00 97.81 87 ALA A C 1
ATOM 641 O O . ALA A 1 87 ? 4.289 2.036 -17.155 1.00 97.81 87 ALA A O 1
ATOM 642 N N . GLY A 1 88 ? 5.521 1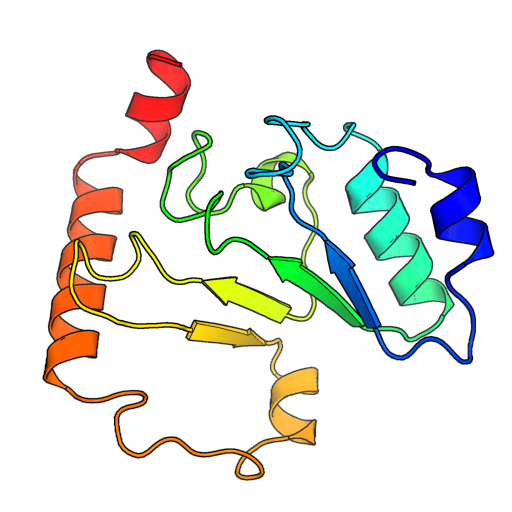.381 -15.395 1.00 94.69 88 GLY A N 1
ATOM 643 C CA . GLY A 1 88 ? 6.812 1.679 -16.027 1.00 94.69 88 GLY A CA 1
ATOM 644 C C . GLY A 1 88 ? 6.932 3.092 -16.618 1.00 94.69 88 GLY A C 1
ATOM 645 O O . GLY A 1 88 ? 7.649 3.280 -17.596 1.00 94.69 88 GLY A O 1
ATOM 646 N N . GLY A 1 89 ? 6.218 4.074 -16.056 1.00 93.81 89 GLY A N 1
ATOM 647 C CA . GLY A 1 89 ? 6.218 5.472 -16.506 1.00 93.81 89 GLY A CA 1
ATOM 648 C C . GLY A 1 89 ? 4.889 5.975 -17.080 1.00 93.81 89 GLY A C 1
ATOM 649 O O . GLY A 1 89 ? 4.712 7.187 -17.189 1.00 93.81 89 GLY A O 1
ATOM 650 N N . VAL A 1 90 ? 3.932 5.094 -17.398 1.00 97.75 90 VAL A N 1
ATOM 651 C CA . VAL A 1 90 ? 2.565 5.509 -17.764 1.00 97.75 90 VAL A CA 1
ATOM 652 C C . VAL A 1 90 ? 1.753 5.815 -16.494 1.00 97.75 90 VAL A C 1
ATOM 654 O O . VAL A 1 90 ? 1.802 5.026 -15.550 1.00 97.75 90 VAL A O 1
ATOM 657 N N . PRO A 1 91 ? 0.984 6.923 -16.434 1.00 98.06 91 PRO A N 1
ATOM 658 C CA . PRO A 1 91 ? 0.152 7.224 -15.271 1.00 98.06 91 PRO A CA 1
ATOM 659 C C . PRO A 1 91 ? -0.927 6.160 -15.033 1.00 98.06 91 PRO A C 1
ATOM 661 O O . PRO A 1 91 ? -1.834 5.979 -15.847 1.00 98.06 91 PRO A O 1
ATOM 664 N N . ILE A 1 92 ? -0.842 5.483 -13.890 1.00 98.31 92 ILE A N 1
ATOM 665 C CA . ILE A 1 92 ? -1.853 4.556 -13.384 1.00 98.31 92 ILE A CA 1
ATOM 666 C C . ILE A 1 92 ? -1.781 4.513 -11.854 1.00 98.31 92 ILE A C 1
ATOM 668 O O . ILE A 1 92 ? -0.703 4.643 -11.271 1.00 98.31 92 ILE A O 1
ATOM 672 N N . GLY A 1 93 ? -2.932 4.317 -11.218 1.00 98.38 93 GLY A N 1
ATOM 673 C CA . GLY A 1 93 ? -3.040 3.972 -9.807 1.00 98.38 93 GLY A CA 1
ATOM 674 C C . GLY A 1 93 ? -4.000 2.801 -9.634 1.00 98.38 93 GLY A C 1
ATOM 675 O O . GLY A 1 93 ? -4.912 2.624 -10.446 1.00 98.38 93 GLY A O 1
ATOM 676 N N . ALA A 1 94 ? -3.785 2.009 -8.593 1.00 98.06 94 ALA A N 1
ATOM 677 C CA . ALA A 1 94 ? -4.644 0.905 -8.205 1.00 98.06 94 ALA A CA 1
ATOM 678 C C . ALA A 1 94 ? -4.855 0.916 -6.689 1.00 98.06 94 ALA A C 1
ATOM 680 O O . ALA A 1 94 ? -3.927 1.169 -5.922 1.00 98.06 94 ALA A O 1
ATOM 681 N N . THR A 1 95 ? -6.078 0.603 -6.280 1.00 97.38 95 THR A N 1
ATOM 682 C CA . THR A 1 95 ? -6.430 0.298 -4.895 1.00 97.38 95 THR A CA 1
ATOM 683 C C . THR A 1 95 ? -6.953 -1.125 -4.889 1.00 97.38 95 THR A C 1
ATOM 685 O O . THR A 1 95 ? -7.995 -1.405 -5.480 1.00 97.38 95 THR A O 1
ATOM 688 N N . LEU A 1 96 ? -6.193 -2.027 -4.282 1.00 97.38 96 LEU A N 1
ATOM 689 C CA . LEU A 1 96 ? -6.612 -3.397 -4.047 1.00 97.38 96 LEU A CA 1
ATOM 690 C C . LEU A 1 96 ? -7.373 -3.419 -2.726 1.00 97.38 96 LEU A C 1
ATOM 692 O O . LEU A 1 96 ? -7.029 -2.677 -1.808 1.00 97.38 96 LEU A O 1
ATOM 696 N N . ALA A 1 97 ? -8.398 -4.254 -2.646 1.00 97.25 97 ALA A N 1
ATOM 697 C CA . ALA A 1 97 ? -9.208 -4.433 -1.454 1.00 97.25 97 ALA A CA 1
ATOM 698 C C . ALA A 1 97 ? -9.577 -5.909 -1.311 1.00 97.25 97 ALA A C 1
ATOM 700 O O . ALA A 1 97 ? -9.687 -6.619 -2.317 1.00 97.25 97 ALA A O 1
ATOM 701 N N . THR A 1 98 ? -9.798 -6.359 -0.078 1.00 97.25 98 THR A N 1
ATOM 702 C CA . THR A 1 98 ? -10.424 -7.663 0.171 1.00 97.25 98 THR A CA 1
ATOM 703 C C . THR A 1 98 ? -11.837 -7.703 -0.421 1.00 97.25 98 THR A C 1
ATOM 705 O O . THR A 1 98 ? -12.473 -6.668 -0.640 1.00 97.25 98 THR A O 1
ATOM 708 N N . GLU A 1 99 ? -12.361 -8.903 -0.683 1.00 95.56 99 GLU A N 1
ATOM 709 C CA . GLU A 1 99 ? -13.717 -9.060 -1.235 1.00 95.56 99 GLU A CA 1
ATOM 710 C C . GLU A 1 99 ? -14.803 -8.479 -0.321 1.00 95.56 99 GLU A C 1
ATOM 712 O O . GLU A 1 99 ? -15.810 -7.954 -0.800 1.00 95.56 99 GLU A O 1
ATOM 717 N N . GLU A 1 100 ? -14.610 -8.581 0.996 1.00 94.19 100 GLU A N 1
ATOM 718 C CA . GLU A 1 100 ? -15.518 -8.010 1.990 1.00 94.19 100 GLU A CA 1
ATOM 719 C C . GLU A 1 100 ? -15.589 -6.489 1.853 1.00 94.19 100 GLU A C 1
ATOM 721 O O . GLU A 1 100 ? -16.679 -5.919 1.755 1.00 94.19 100 GLU A O 1
ATOM 726 N N . VAL A 1 101 ? -14.423 -5.851 1.764 1.00 95.38 101 VAL A N 1
ATOM 727 C CA . VAL A 1 101 ? -14.301 -4.402 1.652 1.00 95.38 101 VAL A CA 1
ATOM 728 C C . VAL A 1 101 ? -14.823 -3.938 0.287 1.00 95.38 101 VAL A C 1
ATOM 730 O O . VAL A 1 101 ? -15.657 -3.035 0.247 1.00 95.38 101 VAL A O 1
ATOM 733 N N . GLU A 1 102 ? -14.471 -4.604 -0.824 1.00 94.12 102 GLU A N 1
ATOM 734 C CA . GLU A 1 102 ? -14.981 -4.283 -2.175 1.00 94.12 102 GLU A CA 1
ATOM 735 C C . GLU A 1 102 ? -16.509 -4.295 -2.252 1.00 94.12 102 GLU A C 1
ATOM 737 O O . GLU A 1 102 ? -17.111 -3.385 -2.831 1.00 94.12 102 GLU A O 1
ATOM 742 N N . ARG A 1 103 ? -17.152 -5.279 -1.613 1.00 93.38 103 ARG A N 1
ATOM 743 C CA . ARG A 1 103 ? -18.614 -5.410 -1.615 1.00 93.38 103 ARG A CA 1
ATOM 744 C C . ARG A 1 103 ? -19.310 -4.190 -1.013 1.00 93.38 103 ARG A C 1
ATOM 746 O O . ARG A 1 103 ? -20.416 -3.865 -1.442 1.00 93.38 103 ARG A O 1
ATOM 753 N N . ALA A 1 104 ? -18.679 -3.517 -0.053 1.00 91.00 104 ALA A N 1
ATOM 754 C CA . ALA A 1 104 ? -19.254 -2.360 0.626 1.00 91.00 104 ALA A CA 1
ATOM 755 C C . ALA A 1 104 ? -19.303 -1.097 -0.254 1.00 91.00 104 ALA A C 1
ATOM 757 O O . ALA A 1 104 ? -20.187 -0.263 -0.065 1.00 91.00 104 ALA A O 1
ATOM 758 N N . PHE A 1 105 ? -18.390 -0.945 -1.222 1.00 85.94 105 PHE A N 1
ATOM 759 C CA . PHE A 1 105 ? -18.285 0.275 -2.039 1.00 85.94 105 PHE A CA 1
ATOM 760 C C . PHE A 1 105 ? -18.337 0.033 -3.553 1.00 85.94 105 PHE A C 1
ATOM 762 O O . PHE A 1 105 ? -18.164 0.977 -4.334 1.00 85.94 105 PHE A O 1
ATOM 769 N N . LYS A 1 106 ? -18.611 -1.195 -4.002 1.00 87.38 106 LYS A N 1
ATOM 770 C CA . LYS A 1 106 ? -18.745 -1.531 -5.423 1.00 87.38 106 LYS A CA 1
ATOM 771 C C . LYS A 1 106 ? -19.698 -0.575 -6.147 1.00 87.38 106 LYS A C 1
ATOM 773 O O . LYS A 1 106 ? -20.861 -0.431 -5.783 1.00 87.38 106 LYS A O 1
ATOM 778 N N . GLY A 1 107 ? -19.199 0.069 -7.203 1.00 85.00 107 GLY A N 1
ATOM 779 C CA . GLY A 1 107 ? -19.979 0.996 -8.033 1.00 85.00 107 GLY A CA 1
ATOM 780 C C . GLY A 1 107 ? -20.204 2.390 -7.433 1.00 85.00 107 GLY A C 1
ATOM 781 O O . GLY A 1 107 ? -20.836 3.219 -8.080 1.00 85.00 107 GLY A O 1
ATOM 782 N N . SER A 1 108 ? -19.675 2.679 -6.240 1.00 90.75 108 SER A N 1
ATOM 783 C CA . SER A 1 108 ? -19.803 4.001 -5.604 1.00 90.75 108 SER A CA 1
ATOM 784 C C . SER A 1 108 ? -18.822 5.048 -6.147 1.00 90.75 108 SER A C 1
ATOM 786 O O . SER A 1 108 ? -19.058 6.248 -6.009 1.00 90.75 108 SER A O 1
ATOM 788 N N . HIS A 1 109 ? -17.729 4.607 -6.775 1.00 92.88 109 HIS A N 1
ATOM 789 C CA . HIS A 1 109 ? -16.668 5.468 -7.285 1.00 92.88 109 HIS A CA 1
ATOM 790 C C . HIS A 1 109 ? -16.260 5.062 -8.704 1.00 92.88 109 HIS A C 1
ATOM 792 O O . HIS A 1 109 ? -16.148 3.877 -9.017 1.00 92.88 109 HIS A O 1
ATOM 798 N N . THR A 1 110 ? -16.022 6.051 -9.568 1.00 93.38 110 THR A N 1
ATOM 799 C CA . THR A 1 110 ? -15.645 5.842 -10.974 1.00 93.38 110 THR A CA 1
ATOM 800 C C . THR A 1 110 ? -14.646 6.900 -11.430 1.00 93.38 110 THR A C 1
ATOM 802 O O . THR A 1 110 ? -14.655 8.016 -10.915 1.00 93.38 110 THR A O 1
ATOM 805 N N . SER A 1 111 ? -13.844 6.587 -12.449 1.00 95.56 111 SER A N 1
ATOM 806 C CA . SER A 1 111 ? -12.907 7.528 -13.068 1.00 95.56 111 SER A CA 1
ATOM 807 C C . SER A 1 111 ? -12.939 7.400 -14.588 1.00 95.56 111 SER A C 1
ATOM 809 O O . SER A 1 111 ? -12.878 6.291 -15.109 1.00 95.56 111 SER A O 1
ATOM 811 N N . THR A 1 112 ? -12.982 8.529 -15.301 1.00 96.56 112 THR A N 1
ATOM 812 C CA . THR A 1 112 ? -13.012 8.574 -16.776 1.00 96.56 112 THR A CA 1
ATOM 813 C C . THR A 1 112 ? -11.808 7.881 -17.414 1.00 96.56 112 THR A C 1
ATOM 815 O O . THR A 1 112 ? -11.946 7.217 -18.436 1.00 96.56 112 THR A O 1
ATOM 818 N N . PHE A 1 113 ? -10.622 8.042 -16.818 1.00 97.19 113 PHE A N 1
ATOM 819 C CA . PHE A 1 113 ? -9.378 7.444 -17.315 1.00 97.19 113 PHE A CA 1
ATOM 820 C C . PHE A 1 113 ? -8.935 6.221 -16.503 1.00 97.19 113 PHE A C 1
ATOM 822 O O . PHE A 1 113 ? -7.984 5.540 -16.892 1.00 97.19 113 PHE A O 1
ATOM 829 N N . GLY A 1 114 ? -9.599 5.935 -15.380 1.00 96.62 114 GLY A N 1
ATOM 830 C CA . GLY A 1 114 ? -9.301 4.774 -14.547 1.00 96.62 114 GLY A CA 1
ATOM 831 C C . GLY A 1 114 ? -9.588 3.475 -15.295 1.00 96.62 114 GLY A C 1
ATOM 832 O O . GLY A 1 114 ? -10.647 3.323 -15.893 1.00 96.62 114 GLY A O 1
ATOM 833 N N . GLY A 1 115 ? -8.630 2.546 -15.288 1.00 96.62 115 GLY A N 1
ATOM 834 C CA . GLY A 1 115 ? -8.776 1.258 -15.974 1.00 96.62 115 GLY A CA 1
ATOM 835 C C . GLY A 1 115 ? -8.772 1.347 -17.503 1.00 96.62 115 GLY A C 1
ATOM 836 O O . GLY A 1 115 ? -9.249 0.429 -18.168 1.00 96.62 115 GLY A O 1
ATOM 837 N N . ASN A 1 116 ? -8.266 2.443 -18.086 1.00 98.19 116 ASN A N 1
ATOM 838 C CA . ASN A 1 116 ? -8.180 2.541 -19.540 1.00 98.19 116 ASN A CA 1
ATOM 839 C C . ASN A 1 116 ? -7.242 1.450 -20.115 1.00 98.19 116 ASN A C 1
ATOM 841 O O . ASN A 1 116 ? -6.193 1.170 -19.522 1.00 98.19 116 ASN A O 1
ATOM 845 N N . PRO A 1 117 ? -7.557 0.866 -21.289 1.00 98.31 117 PRO A N 1
ATOM 846 C CA . PRO A 1 117 ? -6.805 -0.270 -21.828 1.00 98.31 117 PRO A CA 1
ATOM 847 C C . PRO A 1 117 ? -5.314 -0.005 -22.068 1.00 98.31 117 PRO A C 1
ATOM 849 O O . PRO A 1 117 ? -4.507 -0.919 -21.925 1.00 98.31 117 PRO A O 1
ATOM 852 N N . LEU A 1 118 ? -4.933 1.232 -22.410 1.00 98.31 118 LEU A N 1
ATOM 853 C CA . LEU A 1 118 ? -3.536 1.595 -22.659 1.00 98.31 118 LEU A CA 1
ATOM 854 C C . LEU A 1 118 ? -2.704 1.510 -21.374 1.00 98.31 118 LEU A C 1
ATOM 856 O O . LEU A 1 118 ? -1.652 0.870 -21.359 1.00 98.31 118 LEU A O 1
ATOM 860 N N . ALA A 1 119 ? -3.184 2.130 -20.295 1.00 98.44 119 ALA A N 1
ATOM 861 C CA . ALA A 1 119 ? -2.508 2.097 -19.004 1.00 98.44 119 ALA A CA 1
ATOM 862 C C . ALA A 1 119 ? -2.491 0.681 -18.413 1.00 98.44 119 ALA A C 1
ATOM 864 O O . ALA A 1 119 ? -1.468 0.267 -17.874 1.00 98.44 119 ALA A O 1
ATOM 865 N N . CYS A 1 120 ? -3.576 -0.086 -18.568 1.00 98.56 120 CYS A N 1
ATOM 866 C CA . CYS A 1 120 ? -3.615 -1.486 -18.142 1.00 98.56 120 CYS A CA 1
ATOM 867 C C . CYS A 1 120 ? -2.592 -2.347 -18.896 1.00 98.56 120 CYS A C 1
ATOM 869 O O . CYS A 1 120 ? -1.862 -3.095 -18.256 1.00 98.56 120 CYS A O 1
ATOM 871 N N . ALA A 1 121 ? -2.474 -2.204 -20.221 1.00 98.62 121 ALA A N 1
ATOM 872 C CA . ALA A 1 121 ? -1.484 -2.946 -21.005 1.00 98.62 121 ALA A CA 1
ATOM 873 C C . ALA A 1 121 ? -0.039 -2.598 -20.603 1.00 98.62 121 ALA A C 1
ATOM 875 O O . ALA A 1 121 ? 0.791 -3.494 -20.442 1.00 98.62 121 ALA A O 1
ATOM 876 N N . ALA A 1 122 ? 0.256 -1.310 -20.390 1.00 98.56 122 ALA A N 1
ATOM 877 C CA . ALA A 1 122 ? 1.554 -0.871 -19.878 1.00 98.56 122 ALA A CA 1
ATOM 878 C C . ALA A 1 122 ? 1.827 -1.414 -18.462 1.00 98.56 122 ALA A C 1
ATOM 880 O O . ALA A 1 122 ? 2.937 -1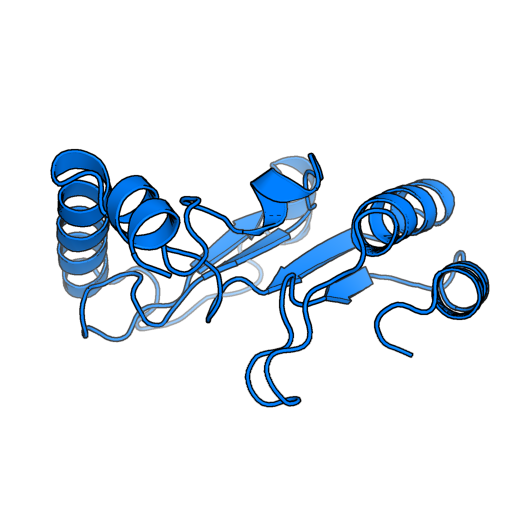.863 -18.179 1.00 98.56 122 ALA A O 1
ATOM 881 N N . GLY A 1 123 ? 0.804 -1.421 -17.601 1.00 98.56 123 GLY A N 1
ATOM 882 C CA . GLY A 1 123 ? 0.849 -1.993 -16.256 1.00 98.56 123 GLY A CA 1
ATOM 883 C C . GLY A 1 123 ? 1.196 -3.476 -16.260 1.00 98.56 123 GLY A C 1
ATOM 884 O O . GLY A 1 123 ? 2.165 -3.889 -15.627 1.00 98.56 123 GLY A O 1
ATOM 885 N N . THR A 1 124 ? 0.462 -4.272 -17.037 1.00 98.56 124 THR A N 1
ATOM 886 C CA . THR A 1 124 ? 0.721 -5.708 -17.191 1.00 98.56 124 THR A CA 1
ATOM 887 C C . THR A 1 124 ? 2.150 -5.968 -17.659 1.00 98.56 124 THR A C 1
ATOM 889 O O . THR A 1 124 ? 2.868 -6.723 -17.008 1.00 98.56 124 THR A O 1
ATOM 892 N N . ALA A 1 125 ? 2.604 -5.286 -18.716 1.00 98.69 125 ALA A N 1
ATOM 893 C CA . ALA A 1 125 ? 3.959 -5.465 -19.235 1.00 98.69 125 ALA A CA 1
ATOM 894 C C . ALA A 1 125 ? 5.047 -5.097 -18.203 1.00 98.69 125 ALA A C 1
ATOM 896 O O . ALA A 1 125 ? 6.060 -5.791 -18.097 1.00 98.69 125 ALA A O 1
ATOM 897 N N . ALA A 1 126 ? 4.844 -4.030 -17.423 1.00 98.62 126 ALA A N 1
ATOM 898 C CA . ALA A 1 126 ? 5.785 -3.603 -16.387 1.00 98.62 126 ALA A CA 1
ATOM 899 C C . ALA A 1 126 ? 5.857 -4.593 -15.211 1.00 98.62 126 ALA A C 1
ATOM 901 O O . ALA A 1 126 ? 6.954 -4.920 -14.744 1.00 98.62 126 ALA A O 1
ATOM 902 N N . ILE A 1 127 ? 4.709 -5.101 -14.752 1.00 98.56 127 ILE A N 1
ATOM 903 C CA . ILE A 1 127 ? 4.636 -6.114 -13.689 1.00 98.56 127 ILE A CA 1
ATOM 904 C C . ILE A 1 127 ? 5.293 -7.417 -14.155 1.00 98.56 127 ILE A C 1
ATOM 906 O O . ILE A 1 127 ? 6.156 -7.954 -13.458 1.00 98.56 127 ILE A O 1
ATOM 910 N N . GLU A 1 128 ? 4.948 -7.900 -15.352 1.00 98.56 128 GLU A N 1
ATOM 911 C CA . GLU A 1 128 ? 5.536 -9.113 -15.932 1.00 98.56 128 GLU A CA 1
ATOM 912 C C . GLU A 1 128 ? 7.054 -9.003 -16.045 1.00 98.56 128 GLU A C 1
ATOM 914 O O . GLU A 1 128 ? 7.770 -9.930 -15.669 1.00 98.56 128 GLU A O 1
ATOM 919 N N . TYR A 1 129 ? 7.559 -7.859 -16.514 1.00 98.44 129 TYR A N 1
ATOM 920 C CA . TYR A 1 129 ? 8.993 -7.602 -16.576 1.00 98.44 129 TYR A CA 1
ATOM 921 C C . TYR A 1 129 ? 9.636 -7.624 -15.183 1.00 98.44 129 TYR A C 1
ATOM 923 O O . TYR A 1 129 ? 10.663 -8.273 -14.988 1.00 98.44 129 TYR A O 1
ATOM 931 N N . THR A 1 130 ? 9.013 -6.968 -14.199 1.00 98.44 130 THR A N 1
ATOM 932 C CA . THR A 1 130 ? 9.502 -6.915 -12.811 1.00 98.44 130 THR A CA 1
ATOM 933 C C . THR A 1 130 ? 9.671 -8.311 -12.213 1.00 98.44 130 THR A C 1
ATOM 935 O O . THR A 1 130 ? 10.706 -8.603 -11.608 1.00 98.44 130 THR A O 1
ATOM 938 N N . ILE A 1 131 ? 8.681 -9.182 -12.425 1.00 98.38 131 ILE A N 1
ATOM 939 C CA . ILE A 1 131 ? 8.682 -10.561 -11.925 1.00 98.38 131 ILE A CA 1
ATOM 940 C C . ILE A 1 131 ? 9.664 -11.429 -12.722 1.00 98.38 131 ILE A C 1
ATOM 942 O O . ILE A 1 131 ? 10.498 -12.119 -12.136 1.00 98.38 131 ILE A O 1
ATOM 946 N N . ARG A 1 132 ? 9.604 -11.390 -14.060 1.00 98.56 132 ARG A N 1
ATOM 947 C CA . ARG A 1 132 ? 10.430 -12.242 -14.930 1.00 98.56 132 ARG A CA 1
ATOM 948 C C . ARG A 1 132 ? 11.922 -11.993 -14.738 1.00 98.56 132 ARG A C 1
ATOM 950 O O . ARG A 1 132 ? 12.694 -12.947 -14.682 1.00 98.56 132 ARG A O 1
ATOM 957 N N . GLU A 1 133 ? 12.319 -10.729 -14.616 1.00 98.56 133 GLU A N 1
ATOM 958 C CA . GLU A 1 133 ? 13.720 -10.336 -14.436 1.00 98.56 133 GLU A CA 1
ATOM 959 C C . GLU A 1 133 ? 14.186 -10.404 -12.973 1.00 98.56 133 GLU A C 1
ATOM 961 O O . GLU A 1 133 ? 15.326 -10.031 -12.680 1.00 98.56 133 GLU A O 1
ATOM 966 N N . LYS A 1 134 ? 13.332 -10.876 -12.049 1.00 98.38 134 LYS A N 1
ATOM 967 C CA . LYS A 1 134 ? 13.645 -11.008 -10.615 1.00 98.38 134 LYS A CA 1
ATOM 968 C C . LYS A 1 134 ? 14.177 -9.706 -10.018 1.00 98.38 134 LYS A C 1
ATOM 970 O O . LYS A 1 134 ? 15.209 -9.662 -9.337 1.00 98.38 134 LYS A O 1
ATOM 975 N N . LEU A 1 135 ? 13.512 -8.599 -10.362 1.00 98.44 135 LEU A N 1
ATOM 976 C CA . LEU A 1 135 ? 13.930 -7.274 -9.914 1.00 98.44 135 LEU A CA 1
ATOM 977 C C . LEU A 1 135 ? 13.837 -7.101 -8.391 1.00 98.44 135 LEU A C 1
ATOM 979 O O . LEU A 1 135 ? 14.768 -6.500 -7.852 1.00 98.44 135 LEU A O 1
ATOM 983 N N . PRO A 1 136 ? 12.817 -7.632 -7.682 1.00 98.38 136 PRO A N 1
ATOM 984 C CA . PRO A 1 136 ? 12.808 -7.606 -6.221 1.00 98.38 136 PRO A CA 1
ATOM 985 C C . PRO A 1 136 ? 14.055 -8.277 -5.624 1.00 98.38 136 PRO A C 1
ATOM 987 O O . PRO A 1 136 ? 14.755 -7.687 -4.810 1.00 98.38 136 PRO A O 1
ATOM 990 N N . GLU A 1 137 ? 14.431 -9.468 -6.083 1.00 98.50 137 GLU A N 1
ATOM 991 C CA . GLU A 1 137 ? 15.610 -10.184 -5.580 1.00 98.50 137 GLU A CA 1
ATOM 992 C C . GLU A 1 137 ? 16.912 -9.453 -5.914 1.00 98.50 137 GLU A C 1
ATOM 994 O O . GLU A 1 137 ? 17.874 -9.465 -5.139 1.00 98.50 137 GLU A O 1
ATOM 999 N N . ARG A 1 138 ? 16.957 -8.786 -7.070 1.00 98.38 138 ARG A N 1
ATOM 1000 C CA . ARG A 1 138 ? 18.079 -7.919 -7.424 1.00 98.38 138 ARG A CA 1
ATOM 1001 C C . ARG A 1 138 ? 18.174 -6.711 -6.493 1.00 98.38 138 ARG A C 1
ATOM 1003 O O . ARG A 1 138 ? 19.294 -6.390 -6.105 1.00 98.38 138 ARG A O 1
ATOM 1010 N N . ALA A 1 139 ? 17.057 -6.062 -6.164 1.00 98.12 139 ALA A N 1
ATOM 1011 C CA . ALA A 1 139 ? 17.026 -4.943 -5.224 1.00 98.12 139 ALA A CA 1
ATOM 1012 C C . ALA A 1 139 ? 17.511 -5.389 -3.838 1.00 98.12 139 ALA A C 1
ATOM 1014 O O . ALA A 1 139 ? 18.436 -4.790 -3.303 1.00 98.12 139 ALA A O 1
ATOM 1015 N N . GLU A 1 140 ? 17.014 -6.526 -3.338 1.00 97.50 140 GLU A N 1
ATOM 1016 C CA . GLU A 1 140 ? 17.447 -7.100 -2.054 1.00 97.50 140 GLU A CA 1
ATOM 1017 C C . GLU A 1 140 ? 18.962 -7.325 -1.984 1.00 97.50 140 GLU A C 1
ATOM 1019 O O . GLU A 1 140 ? 19.603 -7.068 -0.969 1.00 97.50 140 GLU A O 1
ATOM 1024 N N . ARG A 1 141 ? 19.555 -7.816 -3.077 1.00 98.06 141 ARG A N 1
ATOM 1025 C CA . ARG A 1 141 ? 20.988 -8.119 -3.128 1.00 98.06 141 ARG A CA 1
ATOM 1026 C C . ARG A 1 141 ? 21.869 -6.873 -3.214 1.00 98.06 141 ARG A C 1
ATOM 1028 O O . ARG A 1 141 ? 23.020 -6.933 -2.788 1.00 98.06 141 ARG A O 1
ATOM 1035 N N . LEU A 1 142 ? 21.394 -5.813 -3.865 1.00 97.38 142 LEU A N 1
ATOM 1036 C CA . LEU A 1 142 ? 22.214 -4.637 -4.170 1.00 97.38 142 LEU A CA 1
ATOM 1037 C C . LEU A 1 142 ? 22.091 -3.524 -3.125 1.00 97.38 142 LEU A C 1
ATOM 1039 O O . LEU A 1 142 ? 23.057 -2.776 -2.976 1.00 97.38 142 LEU A O 1
ATOM 1043 N N . GLY A 1 143 ? 20.969 -3.462 -2.402 1.00 82.50 143 GLY A N 1
ATOM 1044 C CA . GLY A 1 143 ? 20.612 -2.312 -1.568 1.00 82.50 143 GLY A CA 1
ATOM 1045 C C . GLY A 1 143 ? 19.906 -1.245 -2.387 1.00 82.50 143 GLY A C 1
ATOM 1046 O O . GLY A 1 143 ? 20.565 -0.637 -3.261 1.00 82.50 143 GLY A O 1
#

pLDDT: mean 97.24, std 2.67, range [82.5, 98.88]